Protein AF-A0A380QD59-F1 (afdb_monomer)

InterPro domains:
  IPR002347 Short-chain dehydrogenase/reductase SDR [PF00106] (4-30)
  IPR036291 NAD(P)-binding domain superfamily [SSF51735] (4-29)

Organism: Yersinia pseudotuberculosis (NCBI:txid633)

pLDDT: mean 87.8, std 9.97, range [59.03, 96.56]

Nearest PDB structures (foldseek):
  5idq-assembly1_A  TM=9.497E-01  e=8.908E-01  Burkholderia vietnamiensis G4
  8g22-assembly1_A  TM=7.959E-01  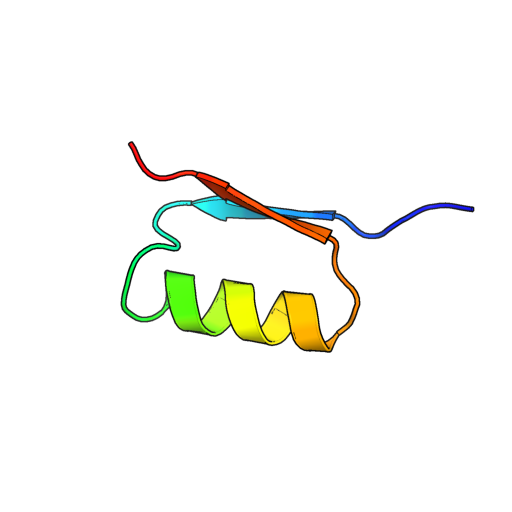e=3.156E+00  Streptococcus pneumoniae Taiwan19F-14
  4wpg-assembly1_A  TM=8.090E-01  e=3.385E+00  Streptococcus pyogenes
  1lii-assembly1_A  TM=6.573E-01  e=1.799E+00  Toxoplasma gondii
  2a9v-assembly1_A  TM=7.705E-01  e=6.835E+00  Thermoplasma acidophilum

Structure (mmCIF, N/CA/C/O backbone):
data_AF-A0A380QD59-F1
#
_entry.id   AF-A0A380QD59-F1
#
loop_
_atom_site.group_PDB
_atom_site.id
_atom_site.type_symbol
_atom_site.label_atom_id
_atom_site.label_alt_id
_atom_site.label_comp_id
_atom_site.label_asym_id
_atom_site.label_entity_id
_atom_site.label_seq_id
_atom_site.pdbx_PDB_ins_code
_atom_site.Cartn_x
_atom_site.Cartn_y
_atom_site.Cartn_z
_atom_site.occupancy
_atom_site.B_iso_or_equiv
_atom_site.auth_seq_id
_atom_site.auth_comp_id
_atom_site.auth_asym_id
_atom_site.auth_atom_id
_atom_site.pdbx_PDB_model_num
ATOM 1 N N . MET A 1 1 ? -16.144 4.618 17.981 1.00 59.03 1 MET A N 1
ATOM 2 C CA . MET A 1 1 ? -15.382 3.656 17.152 1.00 59.03 1 MET A CA 1
ATOM 3 C C . MET A 1 1 ? -14.290 4.409 16.405 1.00 59.03 1 MET A C 1
ATOM 5 O O . MET A 1 1 ? -14.626 5.344 15.689 1.00 59.03 1 MET A O 1
ATOM 9 N N . HIS A 1 2 ? -13.017 4.046 16.579 1.00 75.94 2 HIS A N 1
ATOM 10 C CA . HIS A 1 2 ? -11.908 4.612 15.800 1.00 75.94 2 HIS A CA 1
ATOM 11 C C . HIS A 1 2 ? -11.713 3.783 14.525 1.00 75.94 2 HIS A C 1
ATOM 13 O O . HIS A 1 2 ? -11.609 2.562 14.600 1.00 75.94 2 HIS A O 1
ATOM 19 N N . LYS A 1 3 ? -11.710 4.430 13.354 1.00 81.62 3 LYS A N 1
ATOM 20 C CA . LYS A 1 3 ? -11.406 3.767 12.078 1.00 81.62 3 LYS A CA 1
ATOM 21 C C . LYS A 1 3 ? -9.937 3.980 11.743 1.00 81.62 3 LYS A C 1
ATOM 23 O O . LYS A 1 3 ? -9.481 5.119 11.725 1.00 81.62 3 LYS A O 1
ATOM 28 N N . ASN A 1 4 ? -9.233 2.902 11.416 1.00 89.62 4 ASN A N 1
ATOM 29 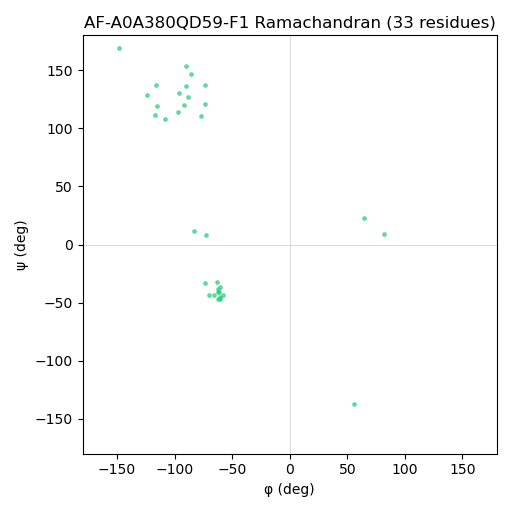C CA . ASN A 1 4 ? -7.854 2.984 10.953 1.00 89.62 4 ASN A CA 1
ATOM 30 C C . ASN A 1 4 ? -7.832 3.520 9.512 1.00 89.62 4 ASN A C 1
ATOM 32 O O . ASN A 1 4 ? -8.451 2.952 8.606 1.00 89.62 4 ASN A O 1
ATOM 36 N N . VAL A 1 5 ? -7.148 4.646 9.311 1.00 92.50 5 VAL A N 1
ATOM 37 C CA . VAL A 1 5 ? -7.031 5.341 8.021 1.00 92.50 5 VAL A CA 1
ATOM 38 C C . VAL A 1 5 ? -5.573 5.327 7.590 1.00 92.50 5 VAL A C 1
ATOM 40 O O . VAL A 1 5 ? -4.688 5.565 8.407 1.00 92.50 5 VAL A O 1
ATOM 43 N N . ALA A 1 6 ? -5.330 5.056 6.308 1.00 93.38 6 ALA A N 1
ATOM 44 C CA . ALA A 1 6 ? -3.998 5.119 5.722 1.00 93.38 6 ALA A CA 1
ATOM 45 C C . ALA A 1 6 ? -3.977 6.070 4.520 1.00 93.38 6 ALA A C 1
ATOM 47 O O . ALA A 1 6 ? -4.789 5.938 3.596 1.00 93.38 6 ALA A O 1
ATOM 48 N N . LEU A 1 7 ? -3.028 7.009 4.534 1.00 93.62 7 LEU A N 1
ATOM 49 C CA . LEU A 1 7 ? -2.710 7.871 3.400 1.00 93.62 7 LEU A CA 1
ATOM 50 C C . LEU A 1 7 ? -1.606 7.208 2.578 1.00 93.62 7 LEU A C 1
ATOM 52 O O . LEU A 1 7 ? -0.518 6.957 3.091 1.00 93.62 7 LEU A O 1
ATOM 56 N N . VAL A 1 8 ? -1.891 6.929 1.308 1.00 91.94 8 VAL A N 1
ATOM 57 C CA . VAL A 1 8 ? -0.905 6.363 0.383 1.00 91.94 8 VAL A CA 1
ATOM 58 C C . VAL A 1 8 ? -0.664 7.362 -0.739 1.00 91.94 8 VAL A C 1
ATOM 60 O O . VAL A 1 8 ? -1.547 7.608 -1.565 1.00 91.94 8 VAL A O 1
ATOM 63 N N . THR A 1 9 ? 0.538 7.930 -0.769 1.00 91.81 9 THR A N 1
ATOM 64 C CA . THR A 1 9 ? 1.001 8.803 -1.851 1.00 91.81 9 THR A CA 1
ATOM 65 C C . THR A 1 9 ? 1.587 7.963 -2.987 1.00 91.81 9 THR A C 1
ATOM 67 O O . THR A 1 9 ? 2.105 6.866 -2.767 1.00 91.81 9 THR A O 1
ATOM 70 N N . GLY A 1 10 ? 1.431 8.420 -4.234 1.00 89.62 10 GLY A N 1
ATOM 71 C CA . GLY A 1 10 ? 1.900 7.660 -5.403 1.00 89.62 10 GLY A CA 1
ATOM 72 C C . GLY A 1 10 ? 1.181 6.314 -5.600 1.00 89.62 10 GLY A C 1
ATOM 73 O O . GLY A 1 10 ? 1.705 5.408 -6.244 1.00 89.62 1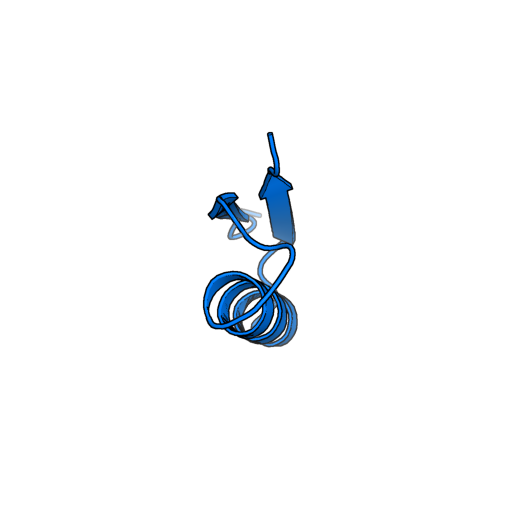0 GLY A O 1
ATOM 74 N N . GLY A 1 11 ? -0.032 6.160 -5.057 1.00 90.44 11 GLY A N 1
ATOM 75 C CA . GLY A 1 11 ? -0.787 4.900 -5.070 1.00 90.44 11 GLY A CA 1
ATOM 76 C C . GLY A 1 11 ? -1.390 4.493 -6.422 1.00 90.44 11 GLY A C 1
ATOM 77 O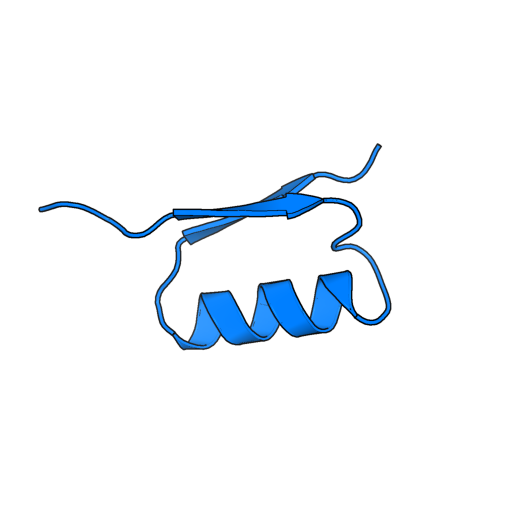 O . GLY A 1 11 ? -2.167 3.541 -6.481 1.00 90.44 11 GLY A O 1
ATOM 78 N N . SER A 1 12 ? -1.060 5.189 -7.512 1.00 89.62 12 SER A N 1
ATOM 79 C CA . SER A 1 12 ? -1.589 4.901 -8.850 1.00 89.62 12 SER A CA 1
ATOM 80 C C . SER A 1 12 ? -0.991 3.640 -9.474 1.00 89.62 12 SER A C 1
ATOM 82 O O . SER A 1 12 ? -1.682 2.937 -10.220 1.00 89.62 12 SER A O 1
ATOM 84 N N . ARG A 1 13 ? 0.283 3.328 -9.194 1.00 92.00 13 ARG A N 1
ATOM 85 C CA . ARG A 1 13 ? 1.028 2.228 -9.834 1.00 92.00 13 ARG A CA 1
ATOM 86 C C . ARG A 1 13 ? 2.058 1.593 -8.892 1.00 92.00 13 ARG A C 1
ATOM 88 O O . ARG A 1 13 ? 2.335 2.105 -7.811 1.00 92.00 13 ARG A O 1
ATOM 95 N N . GLY A 1 14 ? 2.613 0.458 -9.324 1.00 95.31 14 GLY A N 1
ATOM 96 C CA . GLY A 1 14 ? 3.727 -0.219 -8.658 1.00 95.31 14 GLY A CA 1
ATOM 97 C C . GLY A 1 14 ? 3.453 -0.544 -7.189 1.00 95.31 14 GLY A C 1
ATOM 98 O O . GLY A 1 14 ? 2.355 -0.975 -6.827 1.00 95.31 14 GLY A O 1
ATOM 99 N N . ILE A 1 15 ? 4.464 -0.309 -6.353 1.00 95.25 15 ILE A N 1
ATOM 100 C CA . ILE A 1 15 ? 4.431 -0.621 -4.920 1.00 95.25 15 ILE A CA 1
ATOM 101 C C . ILE A 1 15 ? 3.330 0.178 -4.210 1.00 95.25 15 ILE A C 1
ATOM 103 O O . ILE A 1 15 ? 2.577 -0.398 -3.433 1.00 95.25 15 ILE A O 1
ATOM 107 N N . GLY A 1 16 ? 3.144 1.462 -4.538 1.00 93.62 16 GLY A N 1
ATOM 108 C CA . GLY A 1 16 ? 2.100 2.293 -3.926 1.00 93.62 16 GLY A CA 1
ATOM 109 C C . GLY A 1 16 ? 0.693 1.716 -4.125 1.00 93.62 16 GLY A C 1
ATOM 110 O O . GLY A 1 16 ? -0.094 1.637 -3.179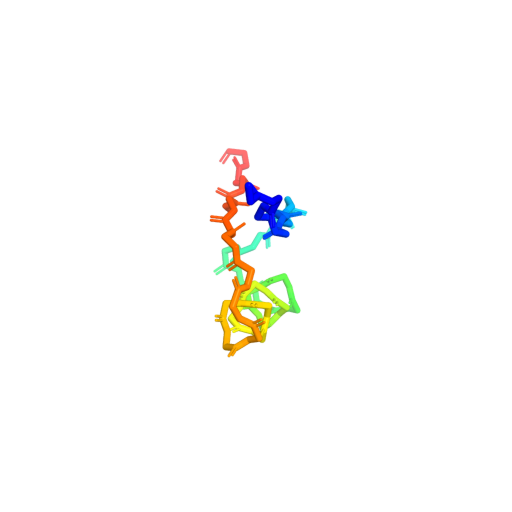 1.00 93.62 16 GLY A O 1
ATOM 111 N N . ARG A 1 17 ? 0.383 1.230 -5.336 1.00 94.88 17 ARG A N 1
ATOM 112 C CA . ARG A 1 17 ? -0.903 0.568 -5.620 1.00 94.88 17 ARG A CA 1
ATOM 113 C C . ARG A 1 17 ? -1.052 -0.749 -4.860 1.00 94.88 17 ARG A C 1
ATOM 115 O O . ARG A 1 17 ? -2.126 -1.012 -4.317 1.00 94.88 17 ARG A O 1
ATOM 122 N N . ALA A 1 18 ? -0.000 -1.568 -4.813 1.00 96.56 18 ALA A N 1
ATOM 123 C CA . ALA A 1 18 ? -0.018 -2.832 -4.077 1.00 96.56 18 ALA A CA 1
ATOM 124 C C . ALA A 1 18 ? -0.272 -2.602 -2.576 1.00 96.56 18 ALA A C 1
ATOM 126 O O . ALA A 1 18 ? -1.157 -3.234 -1.997 1.00 96.56 18 ALA A O 1
ATOM 127 N N . THR A 1 19 ? 0.410 -1.622 -1.981 1.00 95.50 19 THR A N 1
ATOM 128 C CA . THR A 1 19 ? 0.241 -1.224 -0.578 1.00 95.50 19 THR A CA 1
AT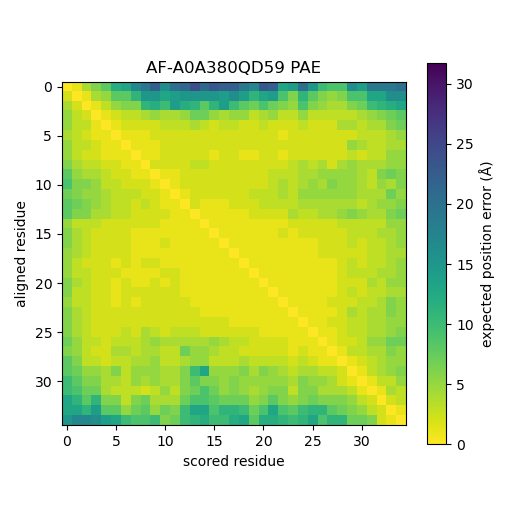OM 129 C C . THR A 1 19 ? -1.173 -0.714 -0.296 1.00 95.50 19 THR A C 1
ATOM 131 O O . THR A 1 19 ? -1.814 -1.171 0.651 1.00 95.50 19 THR A O 1
ATOM 134 N N . ALA A 1 20 ? -1.719 0.168 -1.143 1.00 94.94 20 ALA A N 1
ATOM 135 C CA . ALA A 1 20 ? -3.087 0.665 -0.983 1.00 94.94 20 ALA A CA 1
ATOM 136 C C . ALA A 1 20 ? -4.132 -0.465 -1.058 1.00 94.94 20 ALA A C 1
ATOM 138 O O . ALA A 1 20 ? -5.139 -0.446 -0.347 1.00 94.94 20 ALA A O 1
ATOM 139 N N . LEU A 1 21 ? -3.921 -1.464 -1.918 1.00 95.00 21 LEU A N 1
ATOM 140 C CA . LEU A 1 21 ? -4.808 -2.625 -2.014 1.00 95.00 21 LEU A CA 1
ATOM 141 C C . LEU A 1 21 ? -4.709 -3.532 -0.786 1.00 95.00 21 LEU A C 1
ATOM 143 O O . LEU A 1 21 ? -5.748 -3.951 -0.276 1.00 95.00 21 LEU A O 1
ATOM 147 N N . LEU A 1 22 ? -3.498 -3.797 -0.296 1.00 96.00 22 LEU A N 1
ATOM 148 C CA . LEU A 1 22 ? -3.279 -4.598 0.907 1.00 96.00 22 LEU A CA 1
ATOM 149 C C . LEU A 1 22 ? -3.946 -3.956 2.131 1.00 96.00 22 LEU A C 1
ATOM 151 O O . LEU A 1 22 ? -4.703 -4.614 2.837 1.00 96.00 22 LEU A O 1
ATOM 155 N N . LEU A 1 23 ? -3.758 -2.651 2.331 1.00 95.00 23 LEU A N 1
ATOM 156 C CA . LEU A 1 23 ? -4.359 -1.924 3.452 1.00 95.00 23 LEU A CA 1
ATOM 157 C C . LEU A 1 23 ? -5.893 -1.955 3.409 1.00 95.00 23 LEU A C 1
ATOM 159 O O . LEU A 1 23 ? -6.531 -2.196 4.433 1.00 95.00 23 LEU A O 1
ATOM 163 N N . ALA A 1 24 ? -6.499 -1.808 2.226 1.00 92.81 24 ALA A N 1
ATOM 164 C CA . ALA A 1 24 ? -7.949 -1.963 2.086 1.00 92.81 24 ALA A CA 1
ATOM 165 C C . ALA A 1 24 ? -8.438 -3.375 2.441 1.00 92.81 24 ALA A C 1
ATOM 167 O O . ALA A 1 24 ? -9.488 -3.501 3.067 1.00 92.81 24 ALA A O 1
ATOM 168 N N . LYS A 1 25 ? -7.684 -4.428 2.089 1.00 94.75 25 LYS A N 1
ATOM 169 C CA . LYS A 1 25 ? -8.014 -5.808 2.493 1.00 94.75 25 LYS A CA 1
ATOM 170 C C . LYS A 1 25 ? -7.976 -5.990 4.012 1.00 94.75 25 LYS A C 1
ATOM 172 O O . LYS A 1 25 ? -8.777 -6.747 4.543 1.00 94.75 25 LYS A O 1
ATOM 177 N N . HIS A 1 26 ? -7.104 -5.263 4.707 1.00 94.50 26 HIS A N 1
ATOM 178 C CA . HIS A 1 26 ? -7.034 -5.248 6.172 1.00 94.50 26 HIS A CA 1
ATOM 179 C C . HIS A 1 26 ? -8.039 -4.288 6.835 1.00 94.50 26 HIS A C 1
ATOM 181 O O . HIS A 1 26 ? -7.940 -4.021 8.030 1.00 94.50 26 HIS A O 1
ATOM 187 N N . GLY A 1 27 ? -9.008 -3.755 6.083 1.00 90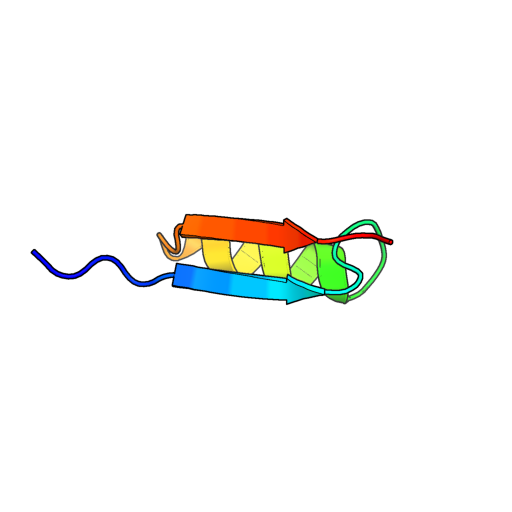.75 27 GLY A N 1
ATOM 188 C CA . GLY A 1 27 ? -10.079 -2.917 6.627 1.00 90.75 27 GLY A CA 1
ATOM 189 C C . GLY A 1 27 ? -9.699 -1.450 6.835 1.00 90.75 27 GLY A C 1
ATOM 190 O O . GLY A 1 27 ? -10.482 -0.694 7.414 1.00 90.75 27 GLY A O 1
ATOM 191 N N . TYR A 1 28 ? -8.536 -1.014 6.342 1.00 93.38 28 TYR A N 1
ATOM 192 C CA . TYR A 1 28 ? -8.178 0.400 6.373 1.00 93.38 28 TYR A CA 1
ATOM 193 C C . TYR A 1 28 ? -8.991 1.172 5.344 1.00 93.38 28 TYR A C 1
ATOM 195 O O . TYR A 1 28 ? -9.118 0.784 4.176 1.00 93.38 28 TYR A O 1
ATOM 203 N N . ARG A 1 29 ? -9.474 2.344 5.755 1.00 84.75 29 ARG A N 1
ATOM 204 C CA . ARG A 1 29 ?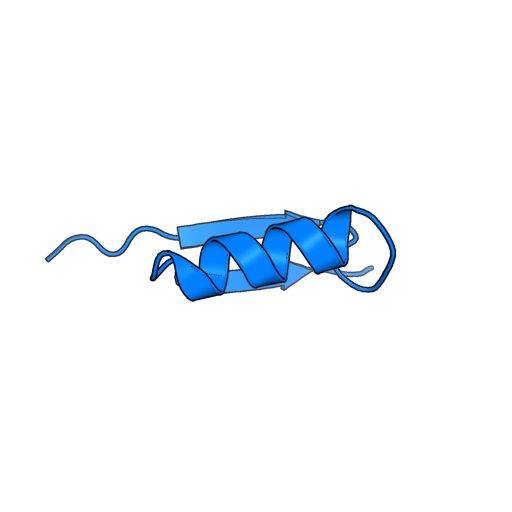 -10.015 3.314 4.808 1.00 84.75 29 ARG A CA 1
ATOM 205 C C . ARG A 1 29 ? -8.829 3.992 4.121 1.00 84.75 29 ARG A C 1
ATOM 207 O O . ARG A 1 29 ? -8.071 4.714 4.763 1.00 84.75 29 ARG A O 1
ATOM 214 N N . LYS A 1 30 ? -8.638 3.709 2.834 1.00 77.38 30 LYS A N 1
ATOM 215 C CA . LYS A 1 30 ? -7.536 4.262 2.038 1.00 77.38 30 LYS A CA 1
ATOM 216 C C . LYS A 1 30 ? -7.942 5.572 1.374 1.00 77.38 30 LYS A C 1
ATOM 218 O O . LYS A 1 30 ? -9.023 5.646 0.790 1.00 77.38 30 LYS A O 1
ATOM 223 N N . ASN A 1 31 ? -7.055 6.558 1.416 1.00 78.62 31 ASN A N 1
ATOM 224 C CA . ASN A 1 31 ? -7.109 7.713 0.529 1.00 78.62 31 ASN A CA 1
ATOM 225 C C . ASN A 1 31 ? -5.869 7.670 -0.367 1.00 78.62 31 ASN A C 1
ATOM 227 O O . ASN A 1 31 ? -4.744 7.634 0.138 1.00 78.62 31 ASN A O 1
ATOM 231 N N . ILE A 1 32 ? -6.080 7.581 -1.680 1.00 82.06 32 ILE A N 1
ATOM 232 C CA . ILE A 1 32 ? -4.990 7.540 -2.655 1.00 82.06 32 ILE A CA 1
ATOM 233 C C . ILE A 1 32 ? -4.811 8.960 -3.163 1.00 82.06 32 ILE A C 1
ATOM 235 O O . ILE A 1 32 ? -5.705 9.484 -3.822 1.00 82.06 32 ILE A O 1
ATOM 239 N N . GLN A 1 33 ? -3.664 9.562 -2.858 1.00 72.94 33 GLN A N 1
ATOM 240 C CA . GLN A 1 33 ? -3.323 10.882 -3.368 1.00 72.94 33 GLN A CA 1
ATOM 241 C C . GLN A 1 33 ? -2.224 10.735 -4.416 1.00 72.94 33 GLN A C 1
ATOM 243 O O . GLN A 1 33 ? -1.078 10.374 -4.128 1.00 72.94 33 GLN A O 1
ATOM 248 N N . THR A 1 34 ? -2.616 10.942 -5.663 1.00 64.19 34 THR A N 1
ATOM 249 C CA . THR A 1 34 ? -1.708 11.259 -6.762 1.00 64.19 34 THR A CA 1
ATOM 250 C C . THR A 1 34 ? -1.551 12.776 -6.845 1.00 64.19 34 THR A C 1
ATOM 252 O O . THR A 1 34 ? -2.465 13.478 -6.405 1.00 64.19 34 THR A O 1
ATOM 255 N N . PRO A 1 35 ? -0.422 13.287 -7.365 1.00 63.50 35 PRO A N 1
ATOM 256 C CA . PRO A 1 35 ? -0.408 14.651 -7.880 1.00 63.50 35 PRO A CA 1
ATOM 257 C C . PRO A 1 35 ? -1.495 14.844 -8.947 1.00 63.50 35 PRO A C 1
ATOM 259 O O . PRO A 1 35 ? -1.884 13.834 -9.588 1.00 63.50 35 PRO A O 1
#

Sequence (35 aa):
MHKNVALVTGGSRGIGRATALLLAKHGYRKNIQTP

Foldseek 3Di:
DDAAEDEQEPCPDDPSVVVQVVCVVVRHDYDYDYD

Secondary structure (DSSP, 8-state):
-P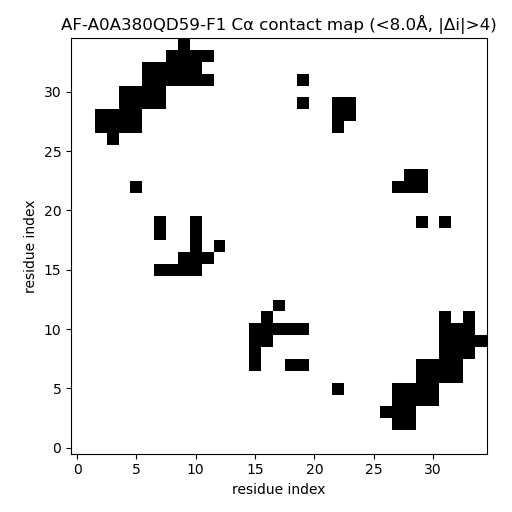PPEEEEETTTSHHHHHHHHHHHHTT-EEEEE--

Mean predicted aligned error: 3.97 Å

Solvent-accessible surface area (backbone atoms only — not comparable to full-atom values): 2138 Å² total; per-residue (Å²): 139,88,78,59,68,44,83,33,64,56,28,85,48,72,68,33,29,54,50,48,53,52,42,42,75,74,67,28,52,67,46,72,44,63,136

Radius of gyration: 9.57 Å; Cα contacts (8 Å, |Δi|>4): 54; chains: 1; bounding box: 20×20×27 Å